Protein AF-A0A0W0ZJA4-F1 (afdb_monomer_lite)

Organism: NCBI:txid947033

Sequence (175 aa):
MKFPNKTAFELRQYFSQLSLAQLTVINISYGPHFERLEERIECCNSNLTDKKARLARLIQERKDAQQTYEAVEIREAEYQKILASVLADSSRTNRFLGRQAMGDSPMVLFKLELAHLDADISIASEDIQEFNATLDALNQKKKGAISEFRILESVRDEKKRYAFEETQTAQSKIS

Radius of gyration: 34.56 Å; chains: 1; bounding box: 64×21×114 Å

Structure (mmCIF, N/CA/C/O backbone):
data_AF-A0A0W0ZJA4-F1
#
_entry.id   AF-A0A0W0ZJA4-F1
#
loop_
_atom_site.group_PDB
_atom_site.id
_atom_site.type_symbol
_atom_site.label_atom_id
_atom_site.label_alt_id
_atom_site.label_comp_id
_atom_site.label_asym_id
_atom_site.label_entity_id
_atom_site.label_seq_id
_atom_site.pdbx_PDB_ins_code
_atom_site.Cartn_x
_atom_site.Cartn_y
_atom_site.Cartn_z
_atom_site.occupancy
_atom_site.B_iso_or_equiv
_atom_site.auth_seq_id
_atom_site.auth_comp_id
_atom_site.auth_asym_id
_atom_site.auth_atom_id
_atom_site.pdbx_PDB_model_num
ATOM 1 N N . MET A 1 1 ? -15.656 0.151 16.209 1.00 79.12 1 MET A N 1
ATOM 2 C CA . MET A 1 1 ? -16.832 0.864 16.727 1.00 79.12 1 MET A CA 1
ATOM 3 C C . MET A 1 1 ? -18.014 0.022 16.335 1.00 79.12 1 MET A C 1
ATOM 5 O O . MET A 1 1 ? -18.136 -0.312 15.157 1.00 79.12 1 MET A O 1
ATOM 9 N N . LYS A 1 2 ? -18.784 -0.417 17.322 1.00 83.88 2 LYS A N 1
ATOM 10 C CA . LYS A 1 2 ? -19.901 -1.338 17.147 1.00 83.88 2 LYS A CA 1
ATOM 11 C C . LYS A 1 2 ? -21.225 -0.590 16.980 1.00 83.88 2 LYS A C 1
ATOM 13 O O . LYS A 1 2 ? -22.112 -1.099 16.304 1.00 83.88 2 LYS A O 1
ATOM 18 N N . PHE A 1 3 ? -21.323 0.631 17.508 1.00 87.00 3 PHE A N 1
ATOM 19 C CA . PHE A 1 3 ? -22.482 1.515 17.400 1.00 87.00 3 PHE A CA 1
ATOM 20 C C . PHE A 1 3 ? -22.081 2.871 16.788 1.00 87.00 3 PHE A C 1
ATOM 22 O O . PHE A 1 3 ? -22.137 3.901 17.457 1.00 87.00 3 PHE A O 1
ATOM 29 N N . PRO A 1 4 ? -21.715 2.905 15.491 1.00 82.81 4 PRO A N 1
ATOM 30 C CA . PRO A 1 4 ? -21.143 4.097 14.855 1.00 82.81 4 PRO A CA 1
ATOM 31 C C . PRO A 1 4 ? -22.078 5.314 14.805 1.00 82.81 4 PRO A C 1
ATOM 33 O O . PRO A 1 4 ? -21.606 6.435 14.670 1.00 82.81 4 PRO A O 1
ATOM 36 N N . ASN A 1 5 ? -23.389 5.100 14.940 1.00 87.38 5 ASN A N 1
ATOM 37 C CA . ASN A 1 5 ? -24.410 6.142 14.813 1.00 87.38 5 ASN A CA 1
ATOM 38 C C . ASN A 1 5 ? -24.946 6.631 16.166 1.00 87.38 5 ASN A C 1
ATOM 40 O O . ASN A 1 5 ? -26.013 7.235 16.206 1.00 87.38 5 ASN A O 1
ATOM 44 N N . LYS A 1 6 ? -24.279 6.306 17.278 1.00 85.75 6 LYS A N 1
ATOM 45 C CA . LYS A 1 6 ? -24.699 6.751 18.608 1.00 85.75 6 LYS A CA 1
ATOM 46 C C . LYS A 1 6 ? -23.588 7.546 19.275 1.00 85.75 6 LYS A C 1
ATOM 48 O O . LYS A 1 6 ? -22.447 7.098 19.371 1.00 85.75 6 LYS A O 1
ATOM 53 N N . THR A 1 7 ? -23.945 8.712 19.786 1.00 90.00 7 THR A N 1
ATOM 54 C CA . THR A 1 7 ? -23.105 9.487 20.695 1.00 90.00 7 THR A CA 1
ATOM 55 C C . THR A 1 7 ? -22.927 8.749 22.023 1.00 90.00 7 THR A C 1
ATOM 57 O O . THR A 1 7 ? -23.689 7.844 22.373 1.00 90.00 7 THR A O 1
ATOM 60 N N . ALA A 1 8 ? -21.934 9.162 22.813 1.00 89.62 8 ALA A N 1
ATOM 61 C CA . ALA A 1 8 ? -21.707 8.596 24.143 1.00 89.62 8 ALA A CA 1
ATOM 62 C C . ALA A 1 8 ? -22.948 8.708 25.054 1.00 89.62 8 ALA A C 1
ATOM 64 O O . ALA A 1 8 ? -23.252 7.780 25.803 1.00 89.62 8 ALA A O 1
ATOM 65 N N . PHE A 1 9 ? -23.688 9.818 24.959 1.00 91.19 9 PHE A N 1
ATOM 66 C CA . PHE A 1 9 ? -24.922 10.033 25.716 1.00 91.19 9 PHE A CA 1
ATOM 67 C C . PHE A 1 9 ? -26.027 9.053 25.297 1.00 91.19 9 PHE A C 1
ATOM 69 O O . PHE A 1 9 ? -26.596 8.364 26.144 1.00 91.19 9 PHE A O 1
ATOM 76 N N . GLU A 1 10 ? -26.278 8.922 23.992 1.00 93.69 10 GLU A N 1
ATOM 77 C CA . GLU A 1 10 ? -27.287 7.999 23.455 1.00 93.69 10 GLU A CA 1
ATOM 78 C C . GLU A 1 10 ? -26.944 6.535 23.746 1.00 93.69 10 GLU A C 1
ATOM 80 O O . GLU A 1 10 ? -27.839 5.726 23.993 1.00 93.69 10 GLU A O 1
ATOM 85 N N . LEU A 1 11 ? -25.655 6.183 23.741 1.00 93.06 11 LEU A N 1
ATOM 86 C CA . LEU A 1 11 ? -25.181 4.859 24.145 1.00 93.06 11 LEU A CA 1
ATOM 87 C C . LEU A 1 11 ? -25.458 4.578 25.611 1.00 93.06 11 LEU A C 1
ATOM 89 O O . LEU A 1 11 ? -25.941 3.497 25.941 1.00 93.06 11 LEU A O 1
ATOM 93 N N . ARG A 1 12 ? -25.182 5.549 26.486 1.00 93.31 12 ARG A N 1
ATOM 94 C CA . ARG A 1 12 ? -25.456 5.407 27.913 1.00 93.31 12 ARG A CA 1
ATOM 95 C C . ARG A 1 12 ? -26.948 5.225 28.161 1.00 93.31 12 ARG A C 1
ATOM 97 O O . ARG A 1 12 ? -27.325 4.280 28.841 1.00 93.31 12 ARG A O 1
ATOM 104 N N . GLN A 1 13 ? -27.790 6.058 27.548 1.00 93.62 13 GLN A N 1
ATOM 105 C CA . GLN A 1 13 ? -29.245 5.933 27.650 1.00 93.62 13 GLN A CA 1
ATOM 106 C C . GLN A 1 13 ? -29.733 4.570 27.142 1.00 93.62 13 GLN A C 1
ATOM 108 O O . GLN A 1 13 ? -30.524 3.911 27.815 1.00 93.62 13 GLN A O 1
ATOM 113 N N . TYR A 1 14 ? -29.225 4.128 25.989 1.00 93.75 14 TYR A N 1
ATOM 114 C CA . TYR A 1 14 ? -29.545 2.823 25.420 1.00 93.75 14 TYR A CA 1
ATOM 115 C C . TYR A 1 14 ? -29.163 1.676 26.365 1.00 93.75 14 TYR A C 1
ATOM 117 O O . TYR A 1 14 ? -30.005 0.840 26.682 1.00 93.75 14 TYR A O 1
ATOM 125 N N . PHE A 1 15 ? -27.929 1.646 26.876 1.00 95.19 15 PHE A N 1
ATOM 126 C CA . PHE A 1 15 ? -27.494 0.598 27.803 1.00 95.19 15 PHE A CA 1
ATOM 127 C C . PHE A 1 15 ? -28.259 0.636 29.132 1.00 95.19 15 PHE A C 1
ATOM 129 O O . PHE A 1 15 ? -28.583 -0.419 29.678 1.00 95.19 15 PHE A O 1
ATOM 136 N N . SER A 1 16 ? -28.619 1.817 29.641 1.00 92.81 16 SER A N 1
ATOM 137 C CA . SER A 1 16 ? -29.391 1.942 30.884 1.00 92.81 16 SER A CA 1
ATOM 138 C C . SER A 1 16 ? -30.795 1.336 30.783 1.00 92.81 16 SER A C 1
ATOM 140 O O . SER A 1 16 ? -31.342 0.900 31.797 1.00 92.81 16 SER A O 1
ATOM 142 N N . GLN A 1 17 ? -31.366 1.238 29.581 1.00 94.12 17 GLN A N 1
ATOM 143 C CA . GLN A 1 17 ? -32.669 0.603 29.347 1.00 94.12 17 GLN A CA 1
ATOM 144 C C . GLN A 1 17 ? -32.601 -0.932 29.311 1.00 94.12 17 GLN A C 1
ATOM 146 O O . GLN A 1 17 ? -33.626 -1.592 29.46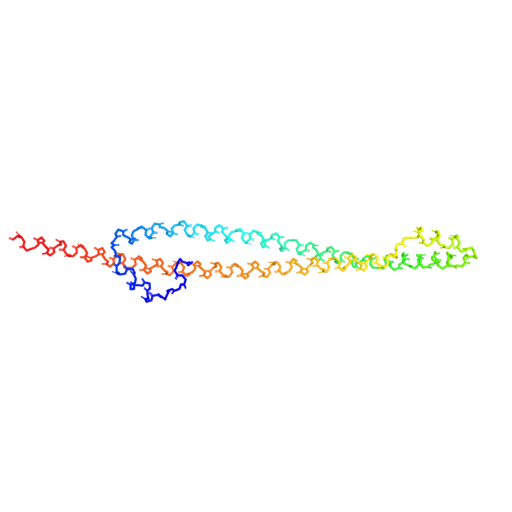2 1.00 94.12 17 GLN A O 1
ATOM 151 N N . LEU A 1 18 ? -31.414 -1.519 29.137 1.00 94.44 18 LEU A N 1
ATOM 152 C CA . LEU A 1 18 ? -31.250 -2.967 28.997 1.00 94.44 18 LEU A CA 1
ATOM 153 C C . LEU A 1 18 ? -31.156 -3.683 30.350 1.00 94.44 18 LEU A C 1
ATOM 155 O O . LEU A 1 18 ? -30.731 -3.117 31.361 1.00 94.44 18 LEU A O 1
ATOM 159 N N . SER A 1 19 ? -31.518 -4.964 30.374 1.00 93.31 19 SER A N 1
ATOM 160 C CA . SER A 1 19 ? -31.312 -5.820 31.545 1.00 93.31 19 SER A CA 1
ATOM 161 C C . SER A 1 19 ? -29.836 -6.194 31.721 1.00 93.31 19 SER A C 1
ATOM 163 O O . SER A 1 19 ? -29.047 -6.173 30.773 1.00 93.31 19 SER A O 1
ATOM 165 N N . LEU A 1 20 ? -29.446 -6.599 32.933 1.00 91.81 20 LEU A N 1
ATOM 166 C CA . LEU A 1 20 ? -28.071 -7.029 33.209 1.00 91.81 20 LEU A CA 1
ATOM 167 C C . LEU A 1 20 ? -27.643 -8.223 32.332 1.00 91.81 20 LEU A C 1
ATOM 169 O O . LEU A 1 20 ? -26.502 -8.279 31.867 1.00 91.81 20 LEU A O 1
ATOM 173 N N . ALA A 1 21 ? -28.567 -9.147 32.056 1.00 92.25 21 ALA A N 1
ATOM 174 C CA . ALA A 1 21 ? -28.336 -10.264 31.146 1.00 92.25 21 ALA A CA 1
ATOM 175 C C . ALA A 1 21 ? -28.044 -9.773 29.717 1.00 92.25 21 ALA A C 1
ATOM 177 O O . ALA A 1 21 ? -27.047 -10.177 29.120 1.00 92.25 21 ALA A O 1
ATOM 178 N N . GLN A 1 22 ? -28.846 -8.836 29.196 1.00 94.31 22 GLN A N 1
ATOM 179 C CA . GLN A 1 22 ? -28.631 -8.243 27.870 1.00 94.31 22 GLN A CA 1
ATOM 180 C C . GLN A 1 22 ? -27.285 -7.507 27.783 1.00 94.31 22 GLN A C 1
ATOM 182 O O . GLN A 1 22 ? -26.545 -7.689 26.816 1.00 94.31 22 GLN A O 1
ATOM 187 N N . LEU A 1 23 ? -26.920 -6.732 28.810 1.00 93.44 23 LEU A N 1
ATOM 188 C CA . LEU A 1 23 ? -25.622 -6.048 28.876 1.00 93.44 23 LEU A CA 1
ATOM 189 C C . LEU A 1 23 ? -24.445 -7.029 28.903 1.00 93.44 23 LEU A C 1
ATOM 191 O O . LEU A 1 23 ? -23.405 -6.759 28.306 1.00 93.44 23 LEU A O 1
ATOM 195 N N . THR A 1 24 ? -24.610 -8.181 29.554 1.00 92.19 24 THR A N 1
ATOM 196 C CA . THR A 1 24 ? -23.588 -9.235 29.605 1.00 92.19 24 THR A CA 1
ATOM 197 C C . THR A 1 24 ? -23.375 -9.870 28.232 1.00 92.19 24 THR A C 1
ATOM 199 O O . THR A 1 24 ? -22.233 -10.010 27.801 1.00 92.19 24 THR A O 1
ATOM 202 N N . VAL A 1 25 ? -24.453 -10.162 27.495 1.00 94.69 25 VAL A N 1
ATOM 203 C CA . VAL A 1 25 ? -24.362 -10.660 26.109 1.00 94.69 25 VAL A CA 1
ATOM 204 C C . VAL A 1 25 ? -23.647 -9.648 25.209 1.00 94.69 25 VAL A C 1
ATOM 206 O O . VAL A 1 25 ? -22.752 -10.016 24.444 1.00 94.69 25 VAL A O 1
ATOM 209 N N . ILE A 1 26 ? -23.985 -8.359 25.327 1.00 93.06 26 ILE A N 1
ATOM 210 C CA . ILE A 1 26 ? -23.301 -7.304 24.570 1.00 93.06 26 ILE A CA 1
ATOM 211 C C . ILE A 1 26 ? -21.816 -7.252 24.949 1.00 93.06 26 ILE A C 1
ATOM 213 O O . ILE A 1 26 ? -20.981 -7.193 24.051 1.00 93.06 26 ILE A O 1
ATOM 217 N N . ASN A 1 27 ? -21.471 -7.328 26.235 1.00 93.25 27 ASN A N 1
ATOM 218 C CA . ASN A 1 27 ? -20.085 -7.284 26.711 1.00 93.25 27 ASN A CA 1
ATOM 219 C C . ASN A 1 27 ? -19.242 -8.429 26.126 1.00 93.25 27 ASN A C 1
ATOM 221 O O . ASN A 1 27 ? -18.197 -8.164 25.538 1.00 93.25 27 ASN A O 1
ATOM 225 N N . ILE A 1 28 ? -19.748 -9.667 26.161 1.00 93.69 28 ILE A N 1
ATOM 226 C CA . ILE A 1 28 ? -19.081 -10.837 25.559 1.00 93.69 28 ILE A CA 1
ATOM 227 C C . ILE A 1 28 ? -18.848 -10.617 24.058 1.00 93.69 28 ILE A C 1
ATOM 229 O O . ILE A 1 28 ? -17.784 -10.917 23.521 1.00 93.69 28 ILE A O 1
ATOM 233 N N . SER A 1 29 ? -19.820 -10.017 23.371 1.00 93.44 29 SER A N 1
ATOM 234 C CA . SER A 1 29 ? -19.745 -9.782 21.928 1.00 93.44 29 SER A CA 1
ATOM 235 C C . SER A 1 29 ? -18.723 -8.713 21.493 1.00 93.44 29 SER A C 1
ATOM 237 O O . SER A 1 29 ? -18.556 -8.504 20.286 1.00 93.44 29 SER A O 1
ATOM 239 N N . TYR A 1 30 ? -18.079 -8.001 22.428 1.00 93.38 30 TYR A N 1
ATOM 240 C CA . TYR A 1 30 ? -16.973 -7.087 22.119 1.00 93.38 30 TYR A CA 1
ATOM 241 C C . TYR A 1 30 ? -15.645 -7.819 21.902 1.00 93.38 30 TYR A C 1
ATOM 243 O O . TYR A 1 30 ? -14.862 -7.338 21.090 1.00 93.38 30 TYR A O 1
ATOM 251 N N . GLY A 1 31 ? -15.415 -8.979 22.532 1.00 94.19 31 GLY A N 1
ATOM 252 C CA . GLY A 1 31 ? -14.182 -9.764 22.350 1.00 94.19 31 GLY A CA 1
ATOM 253 C C . GLY A 1 31 ? -13.902 -10.069 20.872 1.00 94.19 31 GLY A C 1
ATOM 254 O O . GLY A 1 31 ? -12.965 -9.499 20.310 1.00 94.19 31 GLY A O 1
ATOM 255 N N . PRO A 1 32 ? -14.808 -10.786 20.176 1.00 95.69 32 PRO A N 1
ATOM 256 C CA . PRO A 1 32 ? -14.660 -11.060 18.744 1.00 95.69 32 PRO A CA 1
ATOM 257 C C . PRO A 1 32 ? -14.638 -9.805 17.859 1.00 95.69 32 PRO A C 1
ATOM 259 O O . PRO A 1 32 ? -14.184 -9.844 16.719 1.00 95.69 32 PRO A O 1
ATOM 262 N N . HIS A 1 33 ? -15.181 -8.675 18.331 1.00 94.25 33 HIS A N 1
ATOM 263 C CA . HIS A 1 33 ? -15.103 -7.414 17.590 1.00 94.25 33 HIS A CA 1
ATOM 264 C C . HIS A 1 33 ? -13.694 -6.816 17.646 1.00 94.25 33 HIS A C 1
ATOM 266 O O . HIS A 1 33 ? -13.221 -6.315 16.627 1.00 94.25 33 HIS A O 1
ATOM 272 N N . PHE A 1 34 ? -13.045 -6.856 18.812 1.00 95.69 34 PHE A N 1
ATOM 273 C CA . PHE A 1 34 ? -11.673 -6.386 18.975 1.00 95.69 34 PHE A CA 1
ATOM 274 C C . PHE A 1 34 ? -10.680 -7.288 18.248 1.00 95.69 34 PHE A C 1
ATOM 276 O O . PHE A 1 34 ? -9.860 -6.752 17.510 1.00 95.69 34 PHE A O 1
ATOM 283 N N . GLU A 1 35 ? -10.831 -8.611 18.351 1.00 96.69 35 GLU A N 1
ATOM 284 C CA . GLU A 1 35 ? -10.008 -9.587 17.617 1.00 96.69 35 GLU A CA 1
ATOM 285 C C . GLU A 1 35 ? -10.021 -9.296 16.110 1.00 96.69 35 GLU A C 1
ATOM 287 O O . GLU A 1 35 ? -8.981 -9.032 15.516 1.00 96.69 35 GLU A O 1
ATOM 292 N N . ARG A 1 36 ? -11.209 -9.171 15.500 1.00 95.62 36 ARG A N 1
ATOM 293 C CA . ARG A 1 36 ? -11.327 -8.830 14.068 1.00 95.62 36 ARG A CA 1
ATOM 294 C C . ARG A 1 36 ? -10.729 -7.472 13.704 1.00 95.62 36 ARG A C 1
ATOM 296 O O . ARG A 1 36 ? -10.335 -7.260 12.559 1.00 95.62 36 ARG A O 1
ATOM 303 N N . LEU A 1 37 ? -10.763 -6.495 14.612 1.00 95.50 37 LEU A N 1
ATOM 304 C CA . LEU A 1 37 ? -10.133 -5.198 14.357 1.00 95.50 37 LEU A CA 1
ATOM 305 C C . LEU A 1 37 ? -8.611 -5.322 14.388 1.00 95.50 37 LEU A C 1
ATOM 307 O O . LEU A 1 37 ? -7.957 -4.707 13.552 1.00 95.50 37 LEU A O 1
ATOM 311 N N . GLU A 1 38 ? -8.066 -6.105 15.315 1.00 96.44 38 GLU A N 1
ATOM 312 C CA . GLU A 1 38 ? -6.630 -6.359 15.426 1.00 96.44 38 GLU A CA 1
ATOM 313 C C . GLU A 1 38 ? -6.110 -7.152 14.232 1.00 96.44 38 GLU A C 1
ATOM 315 O O . GLU A 1 38 ? -5.208 -6.660 13.561 1.00 96.44 38 GLU A O 1
ATOM 320 N N . GLU A 1 39 ? -6.766 -8.250 13.853 1.00 97.25 39 GLU A N 1
ATOM 321 C CA . GLU A 1 39 ? -6.430 -9.027 12.649 1.00 97.25 39 GLU A CA 1
ATOM 322 C C . GLU A 1 39 ? -6.382 -8.146 11.393 1.00 97.25 39 GLU A C 1
ATOM 324 O O . GLU A 1 39 ? -5.471 -8.233 10.569 1.00 97.25 39 GLU A O 1
ATOM 329 N N . ARG A 1 40 ? -7.356 -7.240 11.239 1.00 96.56 40 ARG A N 1
ATOM 330 C CA . ARG A 1 40 ? -7.390 -6.314 10.099 1.00 96.56 40 ARG A CA 1
ATOM 331 C C . ARG A 1 40 ? -6.267 -5.285 10.144 1.00 96.56 40 ARG A C 1
ATOM 333 O O . ARG A 1 40 ? -5.742 -4.938 9.088 1.00 96.56 40 ARG A O 1
ATOM 340 N N . ILE A 1 41 ? -5.931 -4.771 11.327 1.00 97.00 41 ILE A N 1
ATOM 341 C CA . ILE A 1 41 ? -4.817 -3.833 11.510 1.00 97.00 41 ILE A CA 1
ATOM 342 C C . ILE A 1 41 ? -3.494 -4.533 11.190 1.00 97.00 41 ILE A C 1
ATOM 344 O O . ILE A 1 41 ? -2.684 -3.985 10.446 1.00 97.00 41 ILE A O 1
ATOM 348 N N . GLU A 1 42 ? -3.290 -5.748 11.694 1.00 97.00 42 GLU A N 1
ATOM 349 C CA . GLU A 1 42 ? -2.104 -6.563 11.425 1.00 97.00 42 GLU A CA 1
ATOM 350 C C . GLU A 1 42 ? -1.959 -6.872 9.935 1.00 97.00 42 GLU A C 1
ATOM 352 O O . GLU A 1 42 ? -0.904 -6.615 9.356 1.00 97.00 42 GLU A O 1
ATOM 357 N N . CYS A 1 43 ? -3.037 -7.315 9.283 1.00 96.38 43 CYS A N 1
ATOM 358 C CA . CYS A 1 43 ? -3.053 -7.554 7.842 1.00 96.38 43 CYS A CA 1
ATOM 359 C C . CYS A 1 43 ? -2.698 -6.284 7.047 1.00 96.38 43 CYS A C 1
ATOM 361 O O . CYS A 1 43 ? -1.860 -6.332 6.147 1.00 96.38 43 CYS A O 1
ATOM 363 N N . CYS A 1 44 ? -3.267 -5.126 7.409 1.00 96.56 44 CYS A N 1
ATOM 364 C CA . CYS A 1 44 ? -2.927 -3.856 6.761 1.00 96.56 44 CYS A CA 1
ATOM 365 C C . CYS A 1 44 ? -1.456 -3.473 6.973 1.00 96.56 44 CYS A C 1
ATOM 367 O O . CYS A 1 44 ? -0.812 -3.027 6.029 1.00 96.56 44 CYS A O 1
ATOM 369 N N . ASN A 1 45 ? -0.906 -3.666 8.174 1.00 96.69 45 ASN A N 1
ATOM 370 C CA . ASN A 1 45 ? 0.503 -3.383 8.460 1.00 96.69 45 ASN A CA 1
ATOM 371 C C . ASN A 1 45 ? 1.453 -4.300 7.675 1.00 96.69 45 ASN A C 1
ATOM 373 O O . ASN A 1 45 ? 2.473 -3.829 7.164 1.00 96.69 45 ASN A O 1
ATOM 377 N N . SER A 1 46 ? 1.113 -5.586 7.549 1.00 96.62 46 SER A N 1
ATOM 378 C CA . SER A 1 46 ? 1.876 -6.533 6.731 1.00 96.62 46 SER A CA 1
ATOM 379 C C . SER A 1 46 ? 1.880 -6.094 5.267 1.00 96.62 46 SER A C 1
ATOM 381 O O . SER A 1 46 ? 2.944 -5.873 4.694 1.00 96.62 46 SER A O 1
ATOM 383 N N . ASN A 1 47 ? 0.697 -5.838 4.697 1.00 94.69 47 ASN A N 1
ATOM 384 C CA . ASN A 1 47 ? 0.567 -5.381 3.312 1.00 94.69 47 ASN A CA 1
ATOM 385 C C . ASN A 1 47 ? 1.307 -4.057 3.071 1.00 94.69 47 ASN A C 1
ATOM 387 O O . ASN A 1 47 ? 1.974 -3.890 2.054 1.00 94.69 47 ASN A O 1
ATOM 391 N N . LEU A 1 48 ? 1.232 -3.114 4.013 1.00 96.31 48 LEU A N 1
ATOM 392 C CA . LEU A 1 48 ? 1.948 -1.842 3.934 1.00 96.31 48 LEU A CA 1
ATOM 393 C C . LEU A 1 48 ? 3.470 -2.046 3.912 1.00 96.31 48 LEU A C 1
ATOM 395 O O . LEU A 1 48 ? 4.174 -1.345 3.185 1.00 96.31 48 LEU A O 1
ATOM 399 N N . THR A 1 49 ? 3.978 -3.003 4.689 1.00 97.06 49 THR A N 1
ATOM 400 C CA . THR A 1 49 ? 5.404 -3.358 4.701 1.00 97.06 49 THR A CA 1
ATOM 401 C C . THR A 1 49 ? 5.835 -3.896 3.338 1.00 97.06 49 THR A C 1
ATOM 403 O O . THR A 1 49 ? 6.809 -3.399 2.769 1.00 97.06 49 THR A O 1
ATOM 406 N N . ASP A 1 50 ? 5.058 -4.813 2.762 1.00 95.94 50 ASP A N 1
ATOM 407 C CA . ASP A 1 50 ? 5.338 -5.391 1.444 1.00 95.94 50 ASP A CA 1
ATOM 408 C C . ASP A 1 50 ? 5.290 -4.337 0.332 1.00 95.94 50 ASP A C 1
ATOM 410 O O . ASP A 1 50 ? 6.172 -4.277 -0.529 1.00 95.94 50 ASP A O 1
ATOM 414 N N . LYS A 1 51 ? 4.291 -3.447 0.363 1.00 95.50 51 LYS A N 1
ATOM 415 C CA . LYS A 1 51 ? 4.161 -2.359 -0.617 1.00 95.50 51 LYS A CA 1
ATOM 416 C C . LYS A 1 51 ? 5.313 -1.363 -0.519 1.00 95.50 51 LYS A C 1
ATOM 418 O O . LYS A 1 51 ? 5.842 -0.959 -1.551 1.00 95.50 51 LYS A O 1
ATOM 423 N N . LYS A 1 52 ? 5.762 -1.020 0.694 1.00 97.56 52 LYS A N 1
ATOM 424 C CA . LYS A 1 52 ? 6.950 -0.174 0.905 1.00 97.56 52 LYS A CA 1
ATOM 425 C C . LYS A 1 52 ? 8.223 -0.831 0.374 1.00 97.56 52 LYS A C 1
ATOM 427 O O . LYS A 1 52 ? 9.018 -0.155 -0.276 1.00 97.56 52 LYS A O 1
ATOM 432 N N . ALA A 1 53 ? 8.400 -2.132 0.604 1.00 97.69 53 ALA A N 1
ATOM 433 C CA . ALA A 1 53 ? 9.533 -2.878 0.062 1.00 97.69 53 ALA A CA 1
ATOM 434 C C . ALA A 1 53 ? 9.504 -2.909 -1.476 1.00 97.69 53 ALA A C 1
ATOM 436 O O . ALA A 1 53 ? 10.519 -2.633 -2.118 1.00 97.69 53 ALA A O 1
ATOM 437 N N . ARG A 1 54 ? 8.330 -3.160 -2.076 1.00 97.19 54 ARG A N 1
ATOM 438 C CA . ARG A 1 54 ? 8.137 -3.099 -3.534 1.00 97.19 54 ARG A CA 1
ATOM 439 C C . ARG A 1 54 ? 8.465 -1.712 -4.086 1.00 97.19 54 ARG A C 1
ATOM 441 O O . ARG A 1 54 ? 9.189 -1.625 -5.070 1.00 97.19 54 ARG A O 1
ATOM 448 N N . LEU A 1 55 ? 7.967 -0.648 -3.458 1.00 98.25 55 LEU A N 1
ATOM 449 C CA . LEU A 1 55 ? 8.238 0.726 -3.879 1.00 98.25 55 LEU A CA 1
ATOM 450 C C . LEU A 1 55 ? 9.741 1.036 -3.847 1.00 98.25 55 LEU A C 1
ATOM 452 O O . LEU A 1 55 ? 10.277 1.560 -4.818 1.00 98.25 55 LEU A O 1
ATOM 456 N N . ALA A 1 56 ? 10.433 0.669 -2.766 1.00 98.19 56 ALA A N 1
ATOM 457 C CA . ALA A 1 56 ? 11.878 0.861 -2.659 1.00 98.19 56 ALA A CA 1
ATOM 458 C C . ALA A 1 56 ? 12.637 0.126 -3.776 1.00 98.19 56 ALA A C 1
ATOM 460 O O . ALA A 1 56 ? 13.551 0.693 -4.374 1.00 98.19 56 ALA A O 1
ATOM 461 N N . ARG A 1 57 ? 12.220 -1.107 -4.095 1.00 98.38 57 ARG A N 1
ATOM 462 C CA . ARG A 1 57 ? 12.793 -1.886 -5.197 1.00 98.38 57 ARG A CA 1
ATOM 463 C C . ARG A 1 57 ? 12.575 -1.205 -6.550 1.00 98.38 57 ARG A C 1
ATOM 465 O O . ARG A 1 57 ? 13.541 -1.021 -7.276 1.00 98.38 57 ARG A O 1
ATOM 472 N N . LEU A 1 58 ? 11.350 -0.775 -6.855 1.00 98.31 58 LEU A N 1
ATOM 473 C CA . LEU A 1 58 ? 11.018 -0.092 -8.114 1.00 98.31 58 LEU A CA 1
ATOM 474 C C . LEU A 1 58 ? 11.793 1.223 -8.285 1.00 98.31 58 LEU A C 1
ATOM 476 O O . LEU A 1 58 ? 12.282 1.524 -9.370 1.00 98.31 58 LEU A O 1
ATOM 480 N N . ILE A 1 59 ? 11.950 1.999 -7.208 1.00 98.31 59 ILE A N 1
ATOM 481 C CA . ILE A 1 59 ? 12.759 3.227 -7.222 1.00 98.31 59 ILE A CA 1
ATOM 482 C C . ILE A 1 59 ? 14.221 2.909 -7.555 1.00 98.31 59 ILE A C 1
ATOM 484 O O . ILE A 1 59 ? 14.853 3.650 -8.311 1.00 98.31 59 ILE A O 1
ATOM 488 N N . GLN A 1 60 ? 14.757 1.819 -7.003 1.00 98.12 60 GLN A N 1
ATOM 489 C CA . GLN A 1 60 ? 16.116 1.381 -7.300 1.00 98.12 60 GLN A CA 1
ATOM 490 C C . GLN A 1 60 ? 16.245 0.891 -8.750 1.00 98.12 60 GLN A C 1
ATOM 492 O O . GLN A 1 60 ? 17.130 1.365 -9.452 1.00 98.12 60 GLN A O 1
ATOM 497 N N . GLU A 1 61 ? 15.325 0.048 -9.227 1.00 97.81 61 GLU A N 1
ATOM 498 C CA . GLU A 1 61 ? 15.274 -0.426 -10.622 1.00 97.81 61 GLU A CA 1
ATOM 499 C C . GLU A 1 61 ? 15.229 0.749 -11.611 1.00 97.81 61 GLU A C 1
ATOM 501 O O . GLU A 1 61 ? 15.998 0.795 -12.569 1.00 97.81 61 GLU A O 1
ATOM 506 N N . ARG A 1 62 ? 14.401 1.762 -11.336 1.00 97.81 62 ARG A N 1
ATOM 507 C CA . ARG A 1 62 ? 14.337 2.991 -12.136 1.00 97.81 62 ARG A CA 1
ATOM 508 C C . ARG A 1 62 ? 15.660 3.748 -12.150 1.00 97.81 62 ARG A C 1
ATOM 510 O O . ARG A 1 62 ? 16.085 4.231 -13.199 1.00 97.81 62 ARG A O 1
ATOM 517 N N . LYS A 1 63 ? 16.305 3.887 -10.990 1.00 97.75 63 LYS A N 1
ATOM 518 C CA . LYS A 1 63 ? 17.604 4.559 -10.878 1.00 97.75 63 LYS A CA 1
ATOM 519 C C . LYS A 1 63 ? 18.672 3.815 -11.679 1.00 97.75 63 LYS A C 1
ATOM 521 O O . LYS A 1 63 ? 19.445 4.462 -12.381 1.00 97.75 63 LYS A O 1
ATOM 526 N N . ASP A 1 64 ? 18.689 2.491 -11.592 1.00 96.88 64 ASP A N 1
ATOM 527 C CA . ASP A 1 64 ? 19.633 1.640 -12.313 1.00 96.88 64 ASP A CA 1
ATOM 528 C C . ASP A 1 64 ? 19.394 1.723 -13.825 1.00 96.88 64 ASP A C 1
ATOM 530 O O . ASP A 1 64 ? 20.337 1.954 -14.580 1.00 96.88 64 ASP A O 1
ATOM 534 N N . ALA A 1 65 ? 18.134 1.672 -14.272 1.00 95.44 65 ALA A N 1
ATOM 535 C CA . ALA A 1 65 ? 17.779 1.906 -15.670 1.00 95.44 65 ALA A CA 1
ATOM 536 C C . ALA A 1 65 ? 18.304 3.269 -16.142 1.00 95.44 65 ALA A C 1
ATOM 538 O O . ALA A 1 65 ? 18.994 3.356 -17.158 1.00 95.44 65 ALA A O 1
ATOM 539 N N . GLN A 1 66 ? 18.089 4.331 -15.365 1.00 95.12 66 GLN A N 1
ATOM 540 C CA . GLN A 1 66 ? 18.547 5.675 -15.713 1.00 95.12 66 GLN A CA 1
ATOM 541 C C . GLN A 1 66 ? 20.078 5.798 -15.824 1.00 95.12 66 GLN A C 1
ATOM 543 O O . GLN A 1 66 ? 20.565 6.594 -16.626 1.00 95.12 66 GLN A O 1
ATOM 548 N N . GLN A 1 67 ? 20.849 4.985 -15.095 1.00 96.06 67 GLN A N 1
ATOM 549 C CA . GLN A 1 67 ? 22.312 4.925 -15.237 1.00 96.06 67 GLN A CA 1
ATOM 550 C C . GLN A 1 67 ? 22.763 4.305 -16.566 1.00 96.06 67 GLN A C 1
ATOM 552 O O . GLN A 1 67 ? 23.875 4.568 -17.014 1.00 96.06 67 GLN A O 1
ATOM 557 N N . THR A 1 68 ? 21.909 3.522 -17.230 1.00 95.25 68 THR A N 1
ATOM 558 C CA . THR A 1 68 ? 22.218 2.928 -18.542 1.00 95.25 68 THR A CA 1
ATOM 559 C C . THR A 1 68 ? 21.977 3.875 -19.720 1.00 95.25 68 THR A C 1
ATOM 561 O O . THR A 1 68 ? 22.255 3.504 -20.861 1.00 95.25 68 THR A O 1
ATOM 564 N N . TYR A 1 69 ? 21.491 5.096 -19.465 1.00 96.25 69 TYR A N 1
ATOM 565 C CA . TYR A 1 69 ? 21.091 6.055 -20.496 1.00 96.25 69 TYR A CA 1
ATOM 566 C C . TYR A 1 69 ? 22.186 6.316 -21.540 1.00 96.25 69 TYR A C 1
ATOM 568 O O . TYR A 1 69 ? 21.925 6.221 -22.735 1.00 96.25 69 TYR A O 1
ATOM 576 N N . GLU A 1 70 ? 23.428 6.550 -21.113 1.00 96.94 70 GLU A N 1
ATOM 577 C CA . GLU A 1 70 ? 24.554 6.792 -22.029 1.00 96.94 70 GLU A CA 1
ATOM 578 C C . GLU A 1 70 ? 24.804 5.588 -22.959 1.00 96.94 70 GLU A C 1
ATOM 580 O O . GLU A 1 70 ? 24.976 5.732 -24.169 1.00 96.94 70 GLU A O 1
ATOM 585 N N . ALA A 1 71 ? 24.727 4.366 -22.425 1.00 97.12 71 ALA A N 1
ATOM 586 C CA . ALA A 1 71 ? 24.846 3.149 -23.226 1.00 97.12 71 ALA A CA 1
ATOM 587 C C . ALA A 1 71 ? 23.657 2.958 -24.189 1.00 97.12 71 ALA A C 1
ATOM 589 O O . ALA A 1 71 ? 23.795 2.335 -25.245 1.00 97.12 71 ALA A O 1
ATOM 590 N N . VAL A 1 72 ? 22.470 3.464 -23.843 1.00 97.44 72 VAL A N 1
ATOM 591 C CA . VAL A 1 72 ? 21.315 3.509 -24.753 1.00 97.44 72 VAL A CA 1
ATOM 592 C C . VAL A 1 72 ? 21.539 4.535 -25.861 1.00 97.44 72 VAL A C 1
ATOM 594 O O . VAL A 1 72 ? 21.258 4.218 -27.012 1.00 97.44 72 VAL A O 1
ATOM 597 N N . GLU A 1 73 ? 22.088 5.715 -25.564 1.00 98.00 73 GLU A N 1
ATOM 598 C CA . GLU A 1 73 ? 22.403 6.733 -26.578 1.00 98.00 73 GLU A CA 1
ATOM 599 C C . GLU A 1 73 ? 23.412 6.229 -27.613 1.00 98.00 73 GLU A C 1
ATOM 601 O O . GLU A 1 73 ? 23.225 6.442 -28.812 1.00 98.00 73 GLU A O 1
ATOM 606 N N . ILE A 1 74 ? 24.443 5.500 -27.175 1.00 97.81 74 ILE A N 1
ATOM 607 C CA . ILE A 1 74 ? 25.419 4.883 -28.085 1.00 97.81 74 ILE A CA 1
ATOM 608 C C . ILE A 1 74 ? 24.724 3.887 -29.023 1.00 97.81 74 ILE A C 1
ATOM 610 O O . ILE A 1 74 ? 24.887 3.965 -30.244 1.00 97.81 74 ILE A O 1
ATOM 614 N N . ARG A 1 75 ? 23.894 2.991 -28.473 1.00 97.31 75 ARG A N 1
ATOM 615 C CA . ARG A 1 75 ? 23.127 2.012 -29.264 1.00 97.31 75 ARG A CA 1
ATOM 616 C C . ARG A 1 75 ? 22.119 2.680 -30.196 1.00 97.31 75 ARG A C 1
ATOM 618 O O . ARG A 1 75 ? 21.919 2.216 -31.314 1.00 97.31 75 ARG A O 1
ATOM 625 N N . GLU A 1 76 ? 21.504 3.777 -29.769 1.00 97.88 76 GLU A N 1
ATOM 626 C CA . GLU A 1 76 ? 20.604 4.568 -30.605 1.00 97.88 76 GLU A CA 1
ATOM 627 C C . GLU A 1 76 ? 21.357 5.192 -31.785 1.00 97.88 76 GLU A C 1
ATOM 629 O O . GLU A 1 76 ? 20.879 5.142 -32.916 1.00 97.88 76 GLU A O 1
ATOM 634 N N . ALA A 1 77 ? 22.560 5.727 -31.567 1.00 97.56 77 ALA A N 1
ATOM 635 C CA . ALA A 1 77 ? 23.374 6.270 -32.650 1.00 97.56 77 ALA A CA 1
ATOM 636 C C . ALA A 1 77 ? 23.743 5.195 -33.689 1.00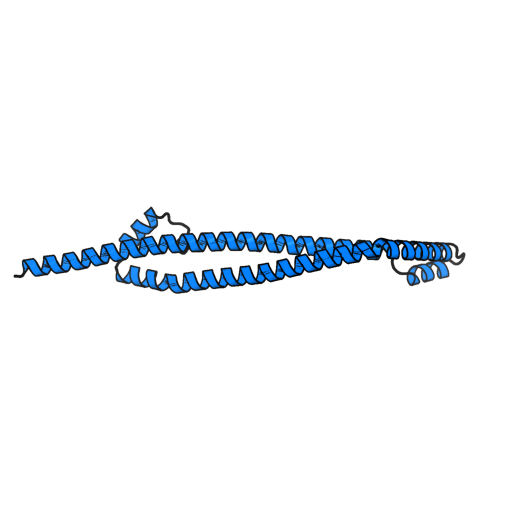 97.56 77 ALA A C 1
ATOM 638 O O . ALA A 1 77 ? 23.731 5.462 -34.893 1.00 97.56 77 ALA A O 1
ATOM 639 N N . GLU A 1 78 ? 24.050 3.973 -33.249 1.00 95.94 78 GLU A N 1
ATOM 640 C CA . GLU A 1 78 ? 24.276 2.825 -34.136 1.00 95.94 78 GLU A CA 1
ATOM 641 C C . GLU A 1 78 ? 23.004 2.427 -34.889 1.00 95.94 78 GLU A C 1
ATOM 643 O O . GLU A 1 78 ? 23.033 2.282 -36.113 1.00 95.94 78 GLU A O 1
ATOM 648 N N . TYR A 1 79 ? 21.875 2.337 -34.185 1.00 96.56 79 TYR A N 1
ATOM 649 C CA . TYR A 1 79 ? 20.567 2.075 -34.777 1.00 96.56 79 TYR A CA 1
ATOM 650 C C . TYR A 1 79 ? 20.234 3.096 -35.874 1.00 96.56 79 TYR A C 1
ATOM 652 O O . TYR A 1 79 ? 19.886 2.712 -36.990 1.00 96.56 79 TYR A O 1
ATOM 660 N N . GLN A 1 80 ? 20.424 4.394 -35.622 1.00 96.75 80 GLN A N 1
ATOM 661 C CA . GLN A 1 80 ? 20.157 5.449 -36.606 1.00 96.75 80 GLN A CA 1
ATOM 662 C C . GLN A 1 80 ? 21.076 5.364 -37.834 1.00 96.75 80 GLN A C 1
ATOM 664 O O . GLN A 1 80 ? 20.627 5.611 -38.956 1.00 96.75 80 GLN A O 1
ATOM 669 N N . LYS A 1 81 ? 22.343 4.958 -37.662 1.00 95.69 81 LYS A N 1
ATOM 670 C CA . LYS A 1 81 ? 23.258 4.707 -38.792 1.00 95.69 81 LYS A CA 1
ATOM 671 C C . LYS A 1 81 ? 22.769 3.553 -39.666 1.00 95.69 81 LYS A C 1
ATOM 673 O O . LYS A 1 81 ? 22.736 3.686 -40.891 1.00 95.69 81 LYS A O 1
ATOM 678 N N . ILE A 1 82 ? 22.371 2.439 -39.051 1.00 93.25 82 ILE A N 1
ATOM 679 C CA . ILE A 1 82 ? 21.845 1.271 -39.771 1.00 93.25 82 ILE A CA 1
ATOM 680 C C . ILE A 1 82 ? 20.539 1.645 -40.478 1.00 93.25 82 ILE A C 1
ATOM 682 O O . ILE A 1 82 ? 20.366 1.330 -41.655 1.00 93.25 82 ILE A O 1
ATOM 686 N N . LEU A 1 83 ? 19.663 2.399 -39.808 1.00 94.12 83 LEU A N 1
ATOM 687 C CA . LEU A 1 83 ? 18.409 2.867 -40.384 1.00 94.12 83 LEU A CA 1
ATOM 688 C C . LEU A 1 83 ? 18.672 3.717 -41.623 1.00 94.12 83 LEU A C 1
ATOM 690 O O . LEU A 1 83 ? 18.115 3.431 -42.678 1.00 94.12 83 LEU A O 1
ATOM 694 N N . ALA A 1 84 ? 19.564 4.705 -41.542 1.00 94.19 84 ALA A N 1
ATOM 695 C CA . ALA A 1 84 ? 19.934 5.525 -42.692 1.00 94.19 84 ALA A CA 1
ATOM 696 C C . ALA A 1 84 ? 20.429 4.675 -43.878 1.00 94.19 84 ALA A C 1
ATOM 698 O O . ALA A 1 84 ? 20.031 4.928 -45.017 1.00 94.19 84 ALA A O 1
ATOM 699 N N . SER A 1 85 ? 21.222 3.629 -43.613 1.00 92.44 85 SER A N 1
ATOM 700 C CA . SER A 1 85 ? 21.673 2.683 -44.641 1.00 92.44 85 SER A CA 1
ATOM 701 C C . SER A 1 85 ? 20.509 1.914 -45.280 1.00 92.44 85 SER A C 1
ATOM 703 O O . SER A 1 85 ? 20.417 1.871 -46.506 1.00 92.44 85 SER A O 1
ATOM 705 N N . VAL A 1 86 ? 19.572 1.390 -44.482 1.00 92.31 86 VAL A N 1
ATOM 706 C CA . VAL A 1 86 ? 18.357 0.712 -44.978 1.00 92.31 86 VAL A CA 1
ATOM 707 C C . VAL A 1 86 ? 17.484 1.658 -45.812 1.00 92.31 86 VAL A C 1
ATOM 709 O O . VAL A 1 86 ? 16.882 1.250 -46.807 1.00 92.31 86 VAL A O 1
ATOM 712 N N . LEU A 1 87 ? 17.399 2.937 -45.434 1.00 90.88 87 LEU A N 1
ATOM 713 C CA . LEU A 1 87 ? 16.591 3.927 -46.153 1.00 90.88 87 LEU A CA 1
ATOM 714 C C . LEU A 1 87 ? 17.194 4.367 -47.483 1.00 90.88 87 LEU A C 1
ATOM 716 O O . LEU A 1 87 ? 16.429 4.735 -48.384 1.00 90.88 87 LEU A O 1
ATOM 720 N N . ALA A 1 88 ? 18.519 4.299 -47.601 1.00 92.19 88 ALA A N 1
ATOM 721 C CA . ALA A 1 88 ? 19.257 4.606 -48.817 1.00 92.19 88 ALA A CA 1
ATOM 722 C C . ALA A 1 88 ? 19.143 3.511 -49.896 1.00 92.19 88 ALA A C 1
ATOM 724 O O . ALA A 1 88 ? 19.498 3.772 -51.046 1.00 92.19 88 ALA A O 1
ATOM 725 N N . ASP A 1 89 ? 18.621 2.318 -49.572 1.00 90.00 89 ASP A N 1
ATOM 726 C CA . ASP A 1 89 ? 18.403 1.255 -50.560 1.00 90.00 89 ASP A CA 1
ATOM 727 C C . ASP A 1 89 ? 17.402 1.710 -51.646 1.00 90.00 89 ASP A C 1
ATOM 729 O O . ASP A 1 89 ? 16.311 2.239 -51.377 1.00 90.00 89 ASP A O 1
ATOM 733 N N . SER A 1 90 ? 17.790 1.523 -52.907 1.00 87.19 90 SER A N 1
ATOM 734 C CA . SER A 1 90 ? 16.992 1.885 -54.078 1.00 87.19 90 SER A CA 1
ATOM 735 C C . SER A 1 90 ? 15.783 0.959 -54.261 1.00 87.19 90 SER A C 1
ATOM 737 O O . SER A 1 90 ? 14.729 1.402 -54.732 1.00 87.19 90 SER A O 1
ATOM 739 N N . SER A 1 91 ? 15.876 -0.295 -53.813 1.00 94.69 91 SER A N 1
ATOM 740 C CA . SER A 1 91 ? 14.794 -1.274 -53.831 1.00 94.69 91 SER A CA 1
ATOM 741 C C . SER A 1 91 ? 13.771 -0.983 -52.734 1.00 94.69 91 SER A C 1
ATOM 743 O O . SER A 1 91 ? 14.051 -0.992 -51.534 1.00 94.69 91 SER A O 1
ATOM 745 N N . ARG A 1 92 ? 12.517 -0.753 -53.141 1.00 90.31 92 ARG A N 1
ATOM 746 C CA . ARG A 1 92 ? 11.397 -0.578 -52.199 1.00 90.31 92 ARG A CA 1
ATOM 747 C C . ARG A 1 92 ? 11.172 -1.821 -51.336 1.00 90.31 92 ARG A C 1
ATOM 749 O O . ARG A 1 92 ? 10.907 -1.671 -50.147 1.00 90.31 92 ARG A O 1
ATOM 756 N N . THR A 1 93 ? 11.316 -3.012 -51.914 1.00 93.19 93 THR A N 1
ATOM 757 C CA . THR A 1 93 ? 11.131 -4.286 -51.207 1.00 93.19 93 THR A CA 1
ATOM 758 C C . THR A 1 93 ? 12.212 -4.496 -50.151 1.00 93.19 93 THR A C 1
ATOM 760 O O . THR A 1 93 ? 11.883 -4.797 -49.007 1.00 93.19 93 THR A O 1
ATOM 763 N N . ASN A 1 94 ? 13.484 -4.257 -50.490 1.00 90.56 94 ASN A N 1
ATOM 764 C CA . ASN A 1 94 ? 14.588 -4.411 -49.537 1.00 90.56 94 ASN A CA 1
ATOM 765 C C . ASN A 1 94 ? 14.472 -3.418 -48.383 1.00 90.56 94 ASN A C 1
ATOM 767 O O . ASN A 1 94 ? 14.653 -3.789 -47.231 1.00 90.56 94 ASN A O 1
ATOM 771 N N . ARG A 1 95 ? 14.091 -2.172 -48.674 1.00 92.25 95 ARG A N 1
ATOM 772 C CA . ARG A 1 95 ? 13.852 -1.158 -47.645 1.00 92.25 95 ARG A CA 1
ATOM 773 C C . ARG A 1 95 ? 12.689 -1.516 -46.719 1.00 92.25 95 ARG A C 1
ATOM 775 O O . ARG A 1 95 ? 12.770 -1.251 -45.523 1.00 92.25 95 ARG A O 1
ATOM 782 N N . PHE A 1 96 ? 11.612 -2.100 -47.248 1.00 90.56 96 PHE A N 1
ATOM 783 C CA . PHE A 1 96 ? 10.488 -2.567 -46.432 1.00 90.56 96 PHE A CA 1
ATOM 784 C C . PHE A 1 96 ? 10.905 -3.717 -45.506 1.00 90.56 96 PHE A C 1
ATOM 786 O O . PHE A 1 96 ? 10.720 -3.618 -44.295 1.00 90.56 96 PHE A O 1
ATOM 793 N N . LEU A 1 97 ? 11.535 -4.761 -46.055 1.00 93.38 97 LEU A N 1
ATOM 794 C CA . LEU A 1 97 ? 12.011 -5.912 -45.279 1.00 93.38 97 LEU A CA 1
ATOM 795 C C . LEU A 1 97 ? 13.095 -5.511 -44.268 1.00 93.38 97 LEU A C 1
ATOM 797 O O . LEU A 1 97 ? 13.066 -5.953 -43.125 1.00 93.38 97 LEU A O 1
ATOM 801 N N . GLY A 1 98 ? 14.009 -4.622 -44.662 1.00 91.00 98 GLY A N 1
ATOM 802 C CA . GLY A 1 98 ? 15.051 -4.083 -43.793 1.00 91.00 98 GLY A CA 1
ATOM 803 C C . GLY A 1 98 ? 14.475 -3.301 -42.615 1.00 91.00 98 GLY A C 1
ATOM 804 O O . GLY A 1 98 ? 14.878 -3.537 -41.482 1.00 91.00 98 GLY A O 1
ATOM 805 N N . ARG A 1 99 ? 13.473 -2.436 -42.843 1.00 89.81 99 ARG A N 1
ATOM 806 C CA . ARG A 1 99 ? 12.768 -1.743 -41.748 1.00 89.81 99 ARG A CA 1
ATOM 807 C C . ARG A 1 99 ? 12.090 -2.725 -40.796 1.00 89.81 99 ARG A C 1
ATOM 809 O O . ARG A 1 99 ? 12.148 -2.518 -39.592 1.00 89.81 99 ARG A O 1
ATOM 816 N N . GLN A 1 100 ? 11.461 -3.774 -41.324 1.00 91.12 100 GLN A N 1
ATOM 817 C CA . GLN A 1 100 ? 10.805 -4.787 -40.498 1.00 91.12 100 GLN A CA 1
ATOM 818 C C . GLN A 1 100 ? 11.815 -5.571 -39.645 1.00 91.12 100 GLN A C 1
ATOM 820 O O . GLN A 1 100 ? 11.537 -5.866 -38.488 1.00 91.12 100 GLN A O 1
ATOM 825 N N . ALA A 1 101 ? 12.988 -5.882 -40.200 1.00 90.88 101 ALA A N 1
ATOM 826 C CA . ALA A 1 101 ? 14.039 -6.627 -39.509 1.00 90.88 101 ALA A CA 1
ATOM 827 C C . ALA A 1 101 ? 14.773 -5.808 -38.433 1.00 90.88 101 ALA A C 1
ATOM 829 O O . ALA A 1 101 ? 15.315 -6.392 -37.499 1.00 90.88 101 ALA A O 1
ATOM 830 N N . MET A 1 102 ? 14.803 -4.477 -38.551 1.00 89.25 102 MET A N 1
ATOM 831 C CA . MET A 1 102 ? 15.498 -3.605 -37.597 1.00 89.25 102 MET A CA 1
ATOM 832 C C . MET A 1 102 ? 14.847 -3.543 -36.210 1.00 89.25 102 MET A C 1
ATOM 834 O O . MET A 1 102 ? 15.548 -3.266 -35.240 1.00 89.25 102 MET A O 1
ATOM 838 N N . GLY A 1 103 ? 13.542 -3.804 -36.110 1.00 89.81 103 GLY A N 1
ATOM 839 C CA . GLY A 1 103 ? 12.810 -3.704 -34.848 1.00 89.81 103 GLY A CA 1
ATOM 840 C C . GLY A 1 103 ? 12.694 -2.269 -34.322 1.00 89.81 103 GLY A C 1
ATOM 841 O O . GLY A 1 103 ? 12.745 -1.305 -35.089 1.00 89.81 103 GLY A O 1
ATOM 842 N N . ASP A 1 104 ? 12.498 -2.145 -33.010 1.00 93.56 104 ASP A N 1
ATOM 843 C CA . ASP A 1 104 ? 12.281 -0.864 -32.338 1.00 93.56 104 ASP A CA 1
ATOM 844 C C . ASP A 1 104 ? 13.590 -0.151 -31.978 1.00 93.56 104 ASP A C 1
ATOM 846 O O . ASP A 1 104 ? 14.621 -0.767 -31.703 1.00 93.56 104 ASP A O 1
ATOM 850 N N . SER A 1 105 ? 13.526 1.182 -31.927 1.00 95.88 105 SER A N 1
ATOM 851 C CA . SER A 1 105 ? 14.645 2.022 -31.494 1.00 95.88 105 SER A CA 1
ATOM 852 C C . SER A 1 105 ? 15.024 1.714 -30.035 1.00 95.88 105 SER A C 1
ATOM 854 O O . SER A 1 105 ? 14.143 1.708 -29.166 1.00 95.88 105 SER A O 1
ATOM 856 N N . PRO A 1 106 ? 16.323 1.535 -29.726 1.00 97.00 106 PRO A N 1
ATOM 857 C CA . PRO A 1 106 ? 16.804 1.403 -28.352 1.00 97.00 106 PRO A CA 1
ATOM 858 C C . PRO A 1 106 ? 16.312 2.523 -27.429 1.00 97.00 106 PRO A C 1
ATOM 860 O O . PRO A 1 106 ? 15.903 2.258 -26.300 1.00 97.00 106 PRO A O 1
ATOM 863 N N . MET A 1 107 ? 16.292 3.768 -27.915 1.00 97.50 107 MET A N 1
ATOM 864 C CA . MET A 1 107 ? 15.791 4.910 -27.149 1.00 97.50 107 MET A CA 1
ATOM 865 C C . MET A 1 107 ? 14.276 4.842 -26.905 1.00 97.50 107 MET A C 1
ATOM 867 O O . MET A 1 107 ? 13.801 5.266 -25.851 1.00 97.50 107 MET A O 1
ATOM 871 N N . VAL A 1 108 ? 13.499 4.316 -27.856 1.00 97.12 108 VAL A N 1
ATOM 872 C CA . VAL A 1 108 ? 12.052 4.102 -27.675 1.00 97.12 108 VAL A CA 1
ATOM 873 C C . VAL A 1 108 ? 11.794 3.042 -26.607 1.00 97.12 108 VAL A C 1
ATOM 875 O O . VAL A 1 108 ? 11.012 3.294 -25.691 1.0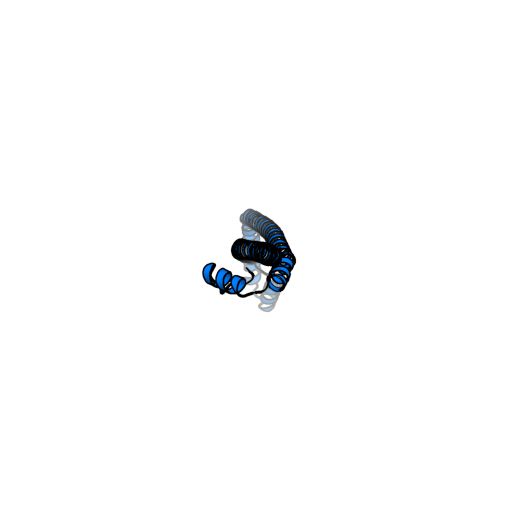0 97.12 108 VAL A O 1
ATOM 878 N N . LEU A 1 109 ? 12.483 1.900 -26.683 1.00 96.81 109 LEU A N 1
ATOM 879 C CA . LEU A 1 109 ? 12.357 0.821 -25.697 1.00 96.81 109 LEU A CA 1
ATOM 880 C C . LEU A 1 109 ? 12.737 1.295 -24.291 1.00 96.81 109 LEU A C 1
ATOM 882 O O . LEU A 1 109 ? 12.003 1.049 -23.339 1.00 96.81 109 LEU A O 1
ATOM 886 N N . PHE A 1 110 ? 13.828 2.050 -24.176 1.00 97.62 110 PHE A N 1
ATOM 887 C CA . PHE A 1 110 ? 14.267 2.632 -22.912 1.00 97.62 110 PHE A CA 1
ATOM 888 C C . PHE A 1 110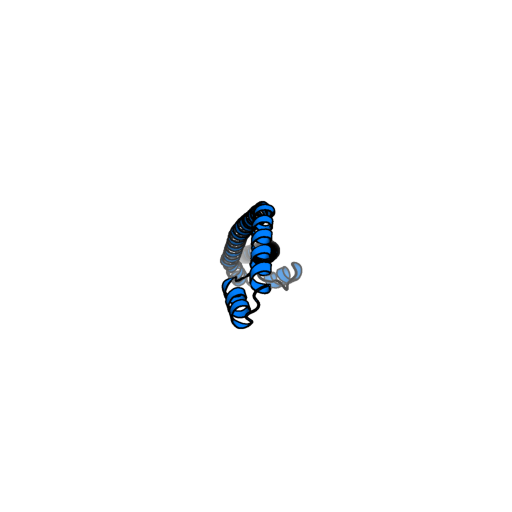 ? 13.234 3.591 -22.302 1.00 97.62 110 PHE A C 1
ATOM 890 O O . PHE A 1 110 ? 12.923 3.517 -21.114 1.00 97.62 110 PHE A O 1
ATOM 897 N N . LYS A 1 111 ? 12.664 4.492 -23.111 1.00 97.06 111 LYS A N 1
ATOM 898 C CA . LYS A 1 111 ? 11.616 5.412 -22.641 1.00 97.06 111 LYS A CA 1
ATOM 899 C C . LYS A 1 111 ? 10.364 4.665 -22.193 1.00 97.06 111 LYS A C 1
ATOM 901 O O . LYS A 1 111 ? 9.745 5.071 -21.214 1.00 97.06 111 LYS A O 1
ATOM 906 N N . LEU A 1 112 ? 9.999 3.598 -22.902 1.00 97.00 112 LEU A N 1
ATOM 907 C CA . LEU A 1 112 ? 8.868 2.751 -22.538 1.00 97.00 112 LEU A CA 1
ATOM 908 C C . LEU A 1 112 ? 9.110 2.046 -21.198 1.00 97.00 112 LEU A C 1
ATOM 910 O O . LEU A 1 112 ? 8.229 2.048 -20.344 1.00 97.00 112 LEU A O 1
ATOM 914 N N . GLU A 1 113 ? 10.308 1.499 -20.992 1.00 96.94 113 GLU A N 1
ATOM 915 C CA . GLU A 1 113 ? 10.709 0.874 -19.729 1.00 96.94 113 GLU A CA 1
ATOM 916 C C . GLU A 1 113 ? 10.627 1.859 -18.556 1.00 96.94 113 GLU A C 1
ATOM 918 O O . GLU A 1 113 ? 9.985 1.562 -17.548 1.00 96.94 113 GLU A O 1
ATOM 923 N N . LEU A 1 114 ? 11.189 3.064 -18.706 1.00 97.62 114 LEU A N 1
ATOM 924 C CA . LEU A 1 114 ? 11.083 4.102 -17.677 1.00 97.62 114 LEU A CA 1
ATOM 925 C C . LEU A 1 114 ? 9.631 4.499 -17.395 1.00 97.62 114 LEU A C 1
ATOM 927 O O . LEU A 1 114 ? 9.263 4.653 -16.234 1.00 97.62 114 LEU A O 1
ATOM 931 N N . ALA A 1 115 ? 8.800 4.634 -18.431 1.00 97.75 115 ALA A N 1
ATOM 932 C CA . ALA A 1 115 ? 7.390 4.972 -18.265 1.00 97.75 115 ALA A CA 1
ATOM 933 C C . ALA A 1 115 ? 6.616 3.877 -17.513 1.00 97.75 115 ALA A C 1
ATOM 935 O O . ALA A 1 115 ? 5.774 4.190 -16.672 1.00 97.75 115 ALA A O 1
ATOM 936 N N . HIS A 1 116 ? 6.910 2.601 -17.777 1.00 97.88 116 HIS A N 1
ATOM 937 C CA . HIS A 1 116 ? 6.326 1.489 -17.026 1.00 97.88 116 HIS A CA 1
ATOM 938 C C . HIS A 1 116 ? 6.765 1.500 -15.560 1.00 97.88 116 HIS A C 1
ATOM 940 O O . HIS A 1 116 ? 5.922 1.356 -14.677 1.00 97.88 116 HIS A O 1
ATOM 946 N N . LEU A 1 117 ? 8.054 1.729 -15.289 1.00 98.06 117 LEU A N 1
ATOM 947 C CA . LEU A 1 117 ? 8.563 1.843 -13.921 1.00 98.06 117 LEU A CA 1
ATOM 948 C C . LEU A 1 117 ? 7.932 3.029 -13.180 1.00 98.06 117 LEU A C 1
ATOM 950 O O . LEU A 1 117 ? 7.534 2.886 -12.027 1.00 98.06 117 LEU A O 1
ATOM 954 N N . ASP A 1 118 ? 7.783 4.179 -13.840 1.00 98.12 118 ASP A N 1
ATOM 955 C CA . ASP A 1 118 ? 7.112 5.356 -13.278 1.00 98.12 118 ASP A CA 1
ATOM 956 C C . ASP A 1 118 ? 5.639 5.072 -12.943 1.00 98.12 118 ASP A C 1
ATOM 958 O O . ASP A 1 118 ? 5.167 5.438 -11.862 1.00 98.12 118 ASP A O 1
ATOM 962 N N . ALA A 1 119 ? 4.922 4.372 -13.826 1.00 98.19 119 ALA A N 1
ATOM 963 C CA . ALA A 1 119 ? 3.543 3.960 -13.575 1.00 98.19 119 ALA A CA 1
ATOM 964 C C . ALA A 1 119 ? 3.446 3.000 -12.377 1.00 98.19 119 ALA A C 1
ATOM 966 O O . ALA A 1 119 ? 2.628 3.208 -11.479 1.00 98.19 119 ALA A O 1
ATOM 967 N N . ASP A 1 120 ? 4.320 1.994 -12.313 1.00 97.81 120 ASP A N 1
ATOM 968 C CA . ASP A 1 120 ? 4.363 1.034 -11.208 1.00 97.81 120 ASP A CA 1
ATOM 969 C C . ASP A 1 120 ? 4.711 1.696 -9.864 1.00 97.81 120 ASP A C 1
ATOM 971 O O . ASP A 1 120 ? 4.145 1.334 -8.827 1.00 97.81 120 ASP A O 1
ATOM 975 N N . ILE A 1 121 ? 5.609 2.688 -9.868 1.00 98.38 121 ILE A N 1
ATOM 976 C CA . ILE A 1 121 ? 5.944 3.508 -8.693 1.00 98.38 121 ILE A CA 1
ATOM 977 C C . ILE A 1 121 ? 4.730 4.317 -8.232 1.00 98.38 121 ILE A C 1
ATOM 979 O O . ILE A 1 121 ? 4.483 4.388 -7.023 1.00 98.38 121 ILE A O 1
ATOM 983 N N . SER A 1 122 ? 3.969 4.906 -9.160 1.00 98.06 122 SER A N 1
ATOM 984 C CA . SER A 1 122 ? 2.744 5.648 -8.832 1.00 98.06 122 SER A CA 1
ATOM 985 C C . SER A 1 122 ? 1.728 4.735 -8.155 1.00 98.06 122 SER A C 1
ATOM 987 O O . SER A 1 122 ? 1.301 5.023 -7.039 1.00 98.06 122 SER A O 1
ATOM 989 N N . ILE A 1 123 ? 1.440 3.577 -8.760 1.00 97.19 123 ILE A N 1
ATOM 990 C CA . ILE A 1 123 ? 0.495 2.588 -8.220 1.00 97.19 123 ILE A CA 1
ATOM 991 C C . ILE A 1 123 ? 0.927 2.127 -6.824 1.00 97.19 123 ILE A C 1
ATOM 993 O O . ILE A 1 123 ? 0.131 2.125 -5.889 1.00 97.19 123 ILE A O 1
ATOM 997 N N . ALA A 1 124 ? 2.201 1.764 -6.645 1.00 97.06 124 ALA A N 1
ATOM 998 C CA . ALA A 1 124 ? 2.700 1.335 -5.339 1.00 97.06 124 ALA A CA 1
ATOM 999 C C . ALA A 1 124 ? 2.607 2.451 -4.282 1.00 97.06 124 ALA A C 1
ATOM 1001 O O . ALA A 1 124 ? 2.378 2.169 -3.105 1.00 97.06 124 ALA A O 1
ATOM 1002 N N . SER A 1 125 ? 2.781 3.710 -4.688 1.00 97.69 125 SER A N 1
ATOM 1003 C CA . SER A 1 125 ? 2.666 4.870 -3.800 1.00 97.69 125 SER A CA 1
ATOM 1004 C C . SER A 1 125 ? 1.215 5.148 -3.402 1.00 97.69 125 SER A C 1
ATOM 1006 O O . SER A 1 125 ? 0.948 5.416 -2.228 1.00 97.69 125 SER A O 1
ATOM 1008 N N . GLU A 1 126 ? 0.283 5.039 -4.348 1.00 97.50 126 GLU A N 1
ATOM 1009 C CA . GLU A 1 126 ? -1.163 5.150 -4.119 1.00 97.50 126 GLU A CA 1
ATOM 1010 C C . GLU A 1 126 ? -1.659 4.053 -3.169 1.00 97.50 126 GLU A C 1
ATOM 1012 O O . GLU A 1 126 ? -2.296 4.363 -2.160 1.00 97.50 126 GLU A O 1
ATOM 1017 N N . ASP A 1 127 ? -1.260 2.797 -3.399 1.00 95.94 127 ASP A N 1
ATOM 1018 C CA . ASP A 1 127 ? -1.568 1.670 -2.510 1.00 95.94 127 ASP A CA 1
ATOM 1019 C C . ASP A 1 127 ? -1.125 1.964 -1.063 1.00 95.94 127 ASP A C 1
ATOM 1021 O O . ASP A 1 127 ? -1.862 1.730 -0.103 1.00 95.94 127 ASP A O 1
ATOM 1025 N N . ILE A 1 128 ? 0.090 2.497 -0.874 1.00 97.94 128 ILE A N 1
ATOM 1026 C CA . ILE A 1 128 ? 0.607 2.850 0.458 1.00 97.94 128 ILE A CA 1
ATOM 1027 C C . ILE A 1 128 ? -0.260 3.929 1.115 1.00 97.94 128 ILE A C 1
ATOM 1029 O O . ILE A 1 128 ? -0.518 3.854 2.320 1.00 97.94 128 ILE A O 1
ATOM 1033 N N . GLN A 1 129 ? -0.702 4.938 0.363 1.00 97.50 129 GLN A N 1
ATOM 1034 C CA . GLN A 1 129 ? -1.593 5.972 0.890 1.00 97.50 129 GLN A CA 1
ATOM 1035 C C . GLN A 1 129 ? -2.944 5.385 1.312 1.00 97.50 129 GLN A C 1
ATOM 1037 O O . GLN A 1 129 ? -3.411 5.681 2.415 1.00 97.50 129 GLN A O 1
ATOM 1042 N N . GLU A 1 130 ? -3.530 4.504 0.501 1.00 96.69 130 GLU A N 1
ATOM 1043 C CA . GLU A 1 130 ? -4.794 3.835 0.819 1.00 96.69 130 GLU A CA 1
ATOM 1044 C C . GLU A 1 130 ? -4.684 2.957 2.076 1.00 96.69 130 GLU A C 1
ATOM 1046 O O . GLU A 1 130 ? -5.550 3.005 2.958 1.00 96.69 130 GLU A O 1
ATOM 1051 N N . PHE A 1 131 ? -3.590 2.202 2.220 1.00 96.06 131 PHE A N 1
ATOM 1052 C CA . PHE A 1 131 ? -3.344 1.405 3.422 1.00 96.06 131 PHE A CA 1
ATOM 1053 C C . PHE A 1 131 ? -3.171 2.272 4.671 1.00 96.06 131 PHE A C 1
ATOM 1055 O O . PHE A 1 131 ? -3.729 1.936 5.717 1.00 96.06 131 PHE A O 1
ATOM 1062 N N . ASN A 1 132 ? -2.459 3.401 4.581 1.00 97.12 132 ASN A N 1
ATOM 1063 C CA . ASN A 1 132 ? -2.343 4.339 5.703 1.00 97.12 132 ASN A CA 1
ATOM 1064 C C . ASN A 1 132 ? -3.714 4.914 6.098 1.00 97.12 132 ASN A C 1
ATOM 1066 O O . ASN A 1 132 ? -4.072 4.886 7.275 1.00 97.12 132 ASN A O 1
ATOM 1070 N N . ALA A 1 133 ? -4.521 5.350 5.126 1.00 97.31 133 ALA A N 1
ATOM 1071 C CA . ALA A 1 133 ? -5.872 5.848 5.386 1.00 97.31 133 ALA A CA 1
ATOM 1072 C C . ALA A 1 133 ? -6.769 4.770 6.024 1.00 97.31 133 ALA A C 1
ATOM 1074 O O . ALA A 1 133 ? -7.531 5.035 6.960 1.00 97.31 133 ALA A O 1
ATOM 1075 N N . THR A 1 134 ? -6.645 3.525 5.560 1.00 96.69 134 THR A N 1
ATOM 1076 C CA . THR A 1 134 ? -7.359 2.377 6.127 1.00 96.69 134 THR A CA 1
ATOM 1077 C C . THR A 1 134 ? -6.929 2.101 7.567 1.00 96.69 134 THR A C 1
ATOM 1079 O O . THR A 1 134 ? -7.787 1.878 8.426 1.00 96.69 134 THR A O 1
ATOM 1082 N N . LEU A 1 135 ? -5.628 2.153 7.862 1.00 97.00 135 LEU A N 1
ATOM 1083 C CA . LEU A 1 135 ? -5.096 2.001 9.218 1.00 97.00 135 LEU A CA 1
ATOM 1084 C C . LEU A 1 135 ? -5.621 3.089 10.153 1.00 97.00 135 LEU A C 1
ATOM 1086 O O . LEU A 1 135 ? -6.070 2.773 11.257 1.00 97.00 135 LEU A O 1
ATOM 1090 N N . ASP A 1 136 ? -5.640 4.345 9.716 1.00 96.88 136 ASP A N 1
ATOM 1091 C CA . ASP A 1 136 ? -6.196 5.449 10.500 1.00 96.88 136 ASP A CA 1
ATOM 1092 C C . ASP A 1 136 ? -7.678 5.225 10.812 1.00 96.88 136 ASP A C 1
ATOM 1094 O O . ASP A 1 136 ? -8.099 5.322 11.971 1.00 96.88 136 ASP A O 1
ATOM 1098 N N . ALA A 1 137 ? -8.466 4.825 9.812 1.00 95.69 137 ALA A N 1
ATOM 1099 C CA . ALA A 1 137 ? -9.876 4.503 9.995 1.00 95.69 137 ALA A CA 1
ATOM 1100 C C . ALA A 1 137 ? -10.088 3.313 10.953 1.00 95.69 137 ALA A C 1
ATOM 1102 O O . ALA A 1 137 ? -10.997 3.335 11.791 1.00 95.69 137 ALA A O 1
ATOM 1103 N N . LEU A 1 138 ? -9.260 2.267 10.867 1.00 96.12 138 LEU A N 1
ATOM 1104 C CA . LEU A 1 138 ? -9.312 1.117 11.776 1.00 96.12 138 LEU A CA 1
ATOM 1105 C C . LEU A 1 138 ? -8.924 1.506 13.206 1.00 96.12 138 LEU A C 1
ATOM 1107 O O . LEU A 1 138 ? -9.612 1.117 14.152 1.00 96.12 138 LEU A O 1
ATOM 1111 N N . ASN A 1 139 ? -7.894 2.332 13.374 1.00 95.06 139 ASN A N 1
ATOM 1112 C CA . ASN A 1 139 ? -7.463 2.845 14.672 1.00 95.06 139 ASN A CA 1
ATOM 1113 C C . ASN A 1 139 ? -8.532 3.732 15.316 1.00 95.06 139 ASN A C 1
ATOM 1115 O O . ASN A 1 139 ? -8.816 3.597 16.509 1.00 95.06 139 ASN A O 1
ATOM 1119 N N . GLN A 1 140 ? -9.186 4.596 14.537 1.00 94.75 140 GLN A N 1
ATOM 1120 C CA . GLN A 1 140 ? -10.339 5.366 15.004 1.00 94.75 140 GLN A CA 1
ATOM 1121 C C . GLN A 1 140 ? -11.494 4.446 15.417 1.00 94.75 140 GLN A C 1
ATOM 1123 O O . GLN A 1 140 ? -12.054 4.608 16.503 1.00 94.75 140 GLN A O 1
ATOM 1128 N N . LYS A 1 141 ? -11.806 3.416 14.618 1.00 94.25 141 LYS A N 1
ATOM 1129 C CA . LYS A 1 141 ? -12.816 2.408 14.976 1.00 94.25 141 LYS A CA 1
ATOM 1130 C C . LYS A 1 141 ? -12.455 1.671 16.265 1.00 94.25 141 LYS A C 1
ATOM 1132 O O . LYS A 1 141 ? -13.361 1.439 17.068 1.00 94.25 141 LYS A O 1
ATOM 1137 N N . LYS A 1 142 ? -11.187 1.313 16.480 1.00 94.62 142 LYS A N 1
ATOM 1138 C CA . LYS A 1 142 ? -10.710 0.667 17.712 1.00 94.62 142 LYS A CA 1
ATOM 1139 C C . LYS A 1 142 ? -10.889 1.590 18.916 1.00 94.62 142 LYS A C 1
ATOM 1141 O O . LYS A 1 142 ? -11.527 1.192 19.886 1.00 94.62 142 LYS A O 1
ATOM 1146 N N . LYS A 1 143 ? -10.438 2.846 18.820 1.00 94.19 143 LYS A N 1
ATOM 1147 C CA . LYS A 1 143 ? -10.634 3.870 19.865 1.00 94.19 143 LYS A CA 1
ATOM 1148 C C . LYS A 1 143 ? -12.114 4.070 20.203 1.00 94.19 143 LYS A C 1
ATOM 1150 O O . LYS A 1 143 ? -12.475 4.076 21.378 1.00 94.19 143 LYS A O 1
ATOM 1155 N N . GLY A 1 144 ? -12.971 4.162 19.185 1.00 93.62 144 GLY A N 1
ATOM 1156 C CA . GLY A 1 144 ? -14.421 4.245 19.356 1.00 93.62 144 GLY A CA 1
ATOM 1157 C C . GLY A 1 144 ? -14.983 3.034 20.101 1.00 93.62 144 GLY A C 1
ATOM 1158 O O . GLY A 1 144 ? -15.658 3.208 21.107 1.00 93.62 144 GLY A O 1
ATOM 1159 N N . ALA A 1 145 ? -14.632 1.814 19.681 1.00 94.00 145 ALA A N 1
ATOM 1160 C CA . ALA A 1 145 ? -15.082 0.588 20.349 1.00 94.00 145 ALA A CA 1
ATOM 1161 C C . ALA A 1 145 ? -14.629 0.493 21.814 1.00 94.00 145 ALA A C 1
ATOM 1163 O O . ALA A 1 145 ? -15.403 0.057 22.660 1.00 94.00 145 ALA A O 1
ATOM 1164 N N . ILE A 1 146 ? -13.408 0.935 22.135 1.00 94.50 146 ILE A N 1
ATOM 1165 C CA . ILE A 1 146 ? -12.921 0.999 23.523 1.00 94.50 146 ILE A CA 1
ATOM 1166 C C . ILE A 1 146 ? -13.773 1.970 24.349 1.00 94.50 146 ILE A C 1
ATOM 1168 O O . ILE A 1 146 ? -14.144 1.658 25.478 1.00 94.50 146 ILE A O 1
ATOM 1172 N N . SER A 1 147 ? -14.098 3.139 23.793 1.00 93.81 147 SER A N 1
ATOM 1173 C CA . SER A 1 147 ? -14.963 4.118 24.461 1.00 93.81 147 SER A CA 1
ATOM 1174 C C . SER A 1 147 ? -16.362 3.549 24.724 1.00 93.81 147 SER A C 1
ATOM 1176 O O . SER A 1 147 ? -16.849 3.599 25.852 1.00 93.81 147 SER A O 1
ATOM 1178 N N . GLU A 1 148 ? -16.978 2.926 23.716 1.00 94.31 148 GLU A N 1
ATOM 1179 C CA . GLU A 1 148 ? -18.288 2.275 23.847 1.00 94.31 148 GLU A CA 1
ATOM 1180 C C . GLU A 1 148 ? -18.276 1.173 24.914 1.00 94.31 148 GLU A C 1
ATOM 1182 O O . GLU A 1 148 ? -19.195 1.082 25.730 1.00 94.31 148 GLU A O 1
ATOM 1187 N N . PHE A 1 149 ? -17.219 0.357 24.932 1.00 94.94 149 PHE A N 1
ATOM 1188 C CA . PHE A 1 149 ? -17.046 -0.712 25.907 1.00 94.94 149 PHE A CA 1
ATOM 1189 C C . PHE A 1 149 ? -16.939 -0.169 27.337 1.00 94.94 149 PHE A C 1
ATOM 1191 O O . PHE A 1 149 ? -17.591 -0.691 28.236 1.00 94.94 149 PHE A O 1
ATOM 1198 N N . ARG A 1 150 ? -16.211 0.934 27.552 1.00 95.00 150 ARG A N 1
ATOM 1199 C CA . ARG A 1 150 ? -16.135 1.593 28.869 1.00 95.00 150 ARG A CA 1
ATOM 1200 C C . ARG A 1 150 ? -17.494 2.102 29.350 1.00 95.00 150 ARG A C 1
ATOM 1202 O O . ARG A 1 150 ? -17.816 1.954 30.526 1.00 95.00 150 ARG A O 1
ATOM 1209 N N . ILE A 1 151 ? -18.302 2.675 28.455 1.00 95.06 151 ILE A N 1
ATOM 1210 C CA . ILE A 1 151 ? -19.667 3.115 28.793 1.00 95.06 151 ILE A CA 1
ATOM 1211 C C . ILE A 1 151 ? -20.518 1.906 29.194 1.00 95.06 151 ILE A C 1
ATOM 1213 O O . ILE A 1 151 ? -21.224 1.957 30.200 1.00 95.06 151 ILE A O 1
ATOM 1217 N N . LEU A 1 152 ? -20.430 0.812 28.432 1.00 94.88 152 LEU A N 1
ATOM 1218 C CA . LEU A 1 152 ? -21.134 -0.431 28.736 1.00 94.88 152 LEU A CA 1
ATOM 1219 C C . LEU A 1 152 ? -20.761 -0.974 30.119 1.00 94.88 152 LEU A C 1
ATOM 1221 O O . LEU A 1 152 ? -21.653 -1.339 30.884 1.00 94.88 152 LEU A O 1
ATOM 1225 N N . GLU A 1 153 ? -19.467 -1.038 30.439 1.00 93.56 153 GLU A N 1
ATOM 1226 C CA . GLU A 1 153 ? -19.004 -1.527 31.739 1.00 93.56 153 GLU A CA 1
ATOM 1227 C C . GLU A 1 153 ? -19.482 -0.640 32.887 1.00 93.56 153 GLU A C 1
ATOM 1229 O O . GLU A 1 153 ? -20.047 -1.166 33.843 1.00 93.56 153 GLU A O 1
ATOM 1234 N N . SER A 1 154 ? -19.385 0.687 32.745 1.00 94.75 154 SER A N 1
ATOM 1235 C CA . SER A 1 154 ? -19.903 1.636 33.740 1.00 94.75 154 SER A CA 1
ATOM 1236 C C . SER A 1 154 ? -21.388 1.406 34.027 1.00 94.75 154 SER A C 1
ATOM 1238 O O . SER A 1 154 ? -21.781 1.284 35.183 1.00 94.75 154 SER A O 1
ATOM 1240 N N . VAL A 1 155 ? -22.224 1.297 32.988 1.00 93.50 155 VAL A N 1
ATOM 1241 C CA . VAL A 1 155 ? -23.673 1.082 33.157 1.00 93.50 155 VAL A CA 1
ATOM 1242 C C . VAL A 1 155 ? -23.974 -0.297 33.750 1.00 93.50 155 VAL A C 1
ATOM 1244 O O . VAL A 1 155 ? -24.884 -0.450 34.569 1.00 93.50 155 VAL A O 1
ATOM 1247 N N . ARG A 1 156 ? -23.215 -1.325 33.354 1.00 91.62 156 ARG A N 1
ATOM 1248 C CA . ARG A 1 156 ? -23.358 -2.677 33.906 1.00 91.62 156 ARG A CA 1
ATOM 1249 C C . ARG A 1 156 ? -23.045 -2.689 35.402 1.00 91.62 156 ARG A C 1
ATOM 1251 O O . ARG A 1 156 ? -23.780 -3.321 36.159 1.00 91.62 156 ARG A O 1
ATOM 1258 N N . ASP A 1 157 ? -21.986 -2.008 35.819 1.00 92.75 157 ASP A N 1
ATOM 1259 C CA . ASP A 1 157 ? -21.564 -1.961 37.217 1.00 92.75 157 ASP A CA 1
ATOM 1260 C C . ASP A 1 157 ? -22.517 -1.115 38.074 1.00 92.75 157 ASP A C 1
ATOM 1262 O O . ASP A 1 157 ? -22.866 -1.535 39.179 1.00 92.75 157 ASP A O 1
ATOM 1266 N N . GLU A 1 158 ? -23.039 -0.004 37.539 1.00 91.81 158 GLU A N 1
ATOM 1267 C CA . GLU A 1 158 ? -24.140 0.760 38.150 1.00 91.81 158 GLU A CA 1
ATOM 1268 C C . GLU A 1 158 ? -25.360 -0.147 38.407 1.00 91.81 158 GLU A C 1
ATOM 1270 O O . GLU A 1 158 ? -25.850 -0.230 39.532 1.00 91.81 158 GLU A O 1
ATOM 1275 N N . LYS A 1 159 ? -25.810 -0.919 37.407 1.00 90.88 159 LYS A N 1
ATOM 1276 C CA . LYS A 1 159 ? -26.954 -1.838 37.569 1.00 90.88 159 LYS A CA 1
ATOM 1277 C C . LYS A 1 159 ? -26.701 -2.972 38.559 1.00 90.88 159 LYS A C 1
ATOM 1279 O O . LYS A 1 159 ? -27.621 -3.350 39.281 1.00 90.88 159 LYS A O 1
ATOM 1284 N N . LYS A 1 160 ? -25.485 -3.526 38.607 1.00 90.19 160 LYS A N 1
ATOM 1285 C CA . LYS A 1 160 ? -25.128 -4.546 39.610 1.00 90.19 160 LYS A CA 1
ATOM 1286 C C . LYS A 1 160 ? -25.241 -3.994 41.028 1.00 90.19 160 LYS A C 1
ATOM 1288 O O . LYS A 1 160 ? -25.736 -4.700 41.9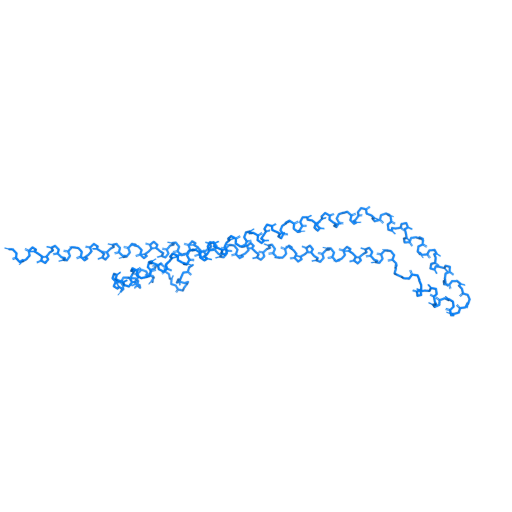01 1.00 90.19 160 LYS A O 1
ATOM 1293 N N . ARG A 1 161 ? -24.801 -2.750 41.246 1.00 88.94 161 ARG A N 1
ATOM 1294 C CA . ARG A 1 161 ? -24.906 -2.077 42.547 1.00 88.94 161 ARG A CA 1
ATOM 1295 C C . ARG A 1 161 ? -26.358 -1.884 42.969 1.00 88.94 161 ARG A C 1
ATOM 1297 O O . ARG A 1 161 ? -26.713 -2.329 44.052 1.00 88.94 161 ARG A O 1
ATOM 1304 N N . TYR A 1 162 ? -27.203 -1.347 42.088 1.00 85.25 162 TYR A N 1
ATOM 1305 C CA . TYR A 1 162 ? -28.630 -1.176 42.389 1.00 85.25 162 TYR A CA 1
ATOM 1306 C C . TYR A 1 162 ? -29.333 -2.501 42.706 1.00 85.25 162 TYR A C 1
ATOM 1308 O O . TYR A 1 162 ? -30.054 -2.589 43.695 1.00 85.25 162 TYR A O 1
ATOM 1316 N N . ALA A 1 163 ? -29.071 -3.556 41.927 1.00 78.56 163 ALA A N 1
ATOM 1317 C CA . ALA A 1 163 ? -29.652 -4.873 42.186 1.00 78.56 163 ALA A CA 1
ATOM 1318 C C . ALA A 1 163 ? -29.228 -5.446 43.552 1.00 78.56 163 ALA A C 1
ATOM 1320 O O . ALA A 1 163 ? -30.024 -6.097 44.222 1.00 78.56 163 ALA A O 1
ATOM 1321 N N . PHE A 1 164 ? -27.986 -5.188 43.976 1.00 74.31 164 PHE A N 1
ATOM 1322 C CA . PHE A 1 164 ? -27.468 -5.620 45.274 1.00 74.31 164 PHE A CA 1
ATOM 1323 C C . PHE A 1 164 ? -28.084 -4.827 46.443 1.00 74.31 164 PHE A C 1
ATOM 1325 O O . PHE A 1 164 ? -28.472 -5.415 47.456 1.00 74.31 164 PHE A O 1
ATOM 1332 N N . GLU A 1 165 ? -28.240 -3.511 46.290 1.00 73.19 165 GLU A N 1
ATOM 1333 C CA . GLU A 1 165 ? -28.861 -2.616 47.280 1.00 73.19 165 GLU A CA 1
ATOM 1334 C C . GLU A 1 165 ? -30.367 -2.896 47.471 1.00 73.19 165 GLU A C 1
ATOM 1336 O O . GLU A 1 165 ? -30.863 -2.890 48.604 1.00 73.19 165 GLU A O 1
ATOM 1341 N N . GLU A 1 166 ? -31.095 -3.230 46.398 1.00 67.00 166 GLU A N 1
ATOM 1342 C CA . GLU A 1 166 ? -32.505 -3.654 46.463 1.00 67.00 166 GLU A CA 1
ATOM 1343 C C . GLU A 1 166 ? -32.677 -4.975 47.229 1.00 67.00 166 GLU A C 1
ATOM 1345 O O . GLU A 1 166 ? -33.583 -5.106 48.055 1.00 67.00 166 GLU A O 1
ATOM 1350 N N . THR A 1 167 ? -31.779 -5.947 47.035 1.00 63.97 167 THR A N 1
ATOM 1351 C CA . THR A 1 167 ? -31.820 -7.202 47.805 1.00 63.97 167 THR A CA 1
ATOM 1352 C C . THR A 1 167 ? -31.538 -7.008 49.297 1.00 63.97 167 THR A C 1
ATOM 1354 O O . THR A 1 167 ? -32.168 -7.672 50.120 1.00 63.97 167 THR A O 1
ATOM 1357 N N . GLN A 1 168 ? -30.653 -6.080 49.674 1.00 60.88 168 GLN A N 1
ATOM 1358 C CA . GLN A 1 168 ? -30.356 -5.797 51.086 1.00 60.88 168 GLN A CA 1
ATOM 1359 C C . GLN A 1 168 ? -31.499 -5.053 51.791 1.00 60.88 168 GLN A C 1
ATOM 1361 O O . GLN A 1 168 ? -31.852 -5.373 52.927 1.00 60.88 168 GLN A O 1
ATOM 1366 N N . THR A 1 169 ? -32.128 -4.093 51.112 1.00 60.78 169 THR A N 1
ATOM 1367 C CA . THR A 1 169 ? -33.282 -3.357 51.657 1.00 60.78 169 THR A CA 1
ATOM 1368 C C . THR A 1 169 ? -34.548 -4.213 51.742 1.00 60.78 169 THR A C 1
ATOM 1370 O O . THR A 1 169 ? -35.352 -4.013 52.654 1.00 60.78 169 THR A O 1
ATOM 1373 N N . ALA A 1 170 ? -34.718 -5.201 50.858 1.00 58.41 170 ALA A N 1
ATOM 1374 C CA . ALA A 1 170 ? -35.804 -6.178 50.949 1.00 58.41 170 ALA A CA 1
ATOM 1375 C C . ALA A 1 170 ? -35.637 -7.146 52.136 1.00 58.41 170 ALA A C 1
ATOM 1377 O O . ALA A 1 170 ? -36.615 -7.442 52.819 1.00 58.41 170 ALA A O 1
ATOM 1378 N N . GLN A 1 171 ? -34.412 -7.595 52.435 1.00 53.59 171 GLN A N 1
ATOM 1379 C CA . GLN A 1 171 ? -34.138 -8.465 53.590 1.00 53.59 171 GLN A CA 1
ATOM 1380 C C . GLN A 1 171 ? -34.291 -7.734 54.936 1.00 53.59 171 GLN A C 1
ATOM 1382 O O . GLN A 1 171 ? -34.797 -8.313 55.895 1.00 53.59 171 GLN A O 1
ATOM 1387 N N . SER A 1 172 ? -33.951 -6.442 54.993 1.00 52.03 172 SER A N 1
ATOM 1388 C CA . SER A 1 172 ? -34.102 -5.600 56.191 1.00 52.03 172 SER A CA 1
ATOM 1389 C C . SER A 1 172 ? -35.556 -5.343 56.616 1.00 52.03 172 SER A C 1
ATOM 1391 O O . SER A 1 172 ? -35.77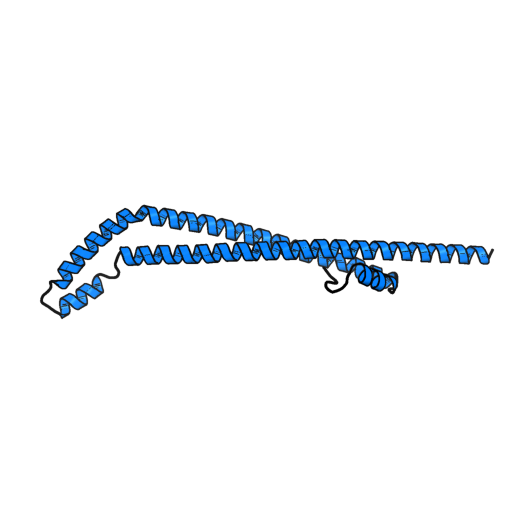0 -4.934 57.752 1.00 52.03 172 SER A O 1
ATOM 1393 N N . LYS A 1 173 ? -36.547 -5.525 55.733 1.00 51.94 173 LYS A N 1
ATOM 1394 C CA . LYS A 1 173 ? -37.972 -5.277 56.034 1.00 51.94 173 LYS A CA 1
ATOM 1395 C C . LYS A 1 173 ? -38.741 -6.526 56.481 1.00 51.94 173 LYS A C 1
ATOM 1397 O O . LYS A 1 173 ? -39.924 -6.421 56.786 1.00 51.94 173 LYS A O 1
ATOM 1402 N N . ILE A 1 174 ? -38.095 -7.692 56.461 1.00 54.12 174 ILE A N 1
ATOM 1403 C CA . ILE A 1 174 ? -38.698 -8.993 56.805 1.00 54.12 174 ILE A CA 1
ATOM 1404 C C . ILE A 1 174 ? -38.160 -9.518 58.156 1.00 54.12 174 ILE A C 1
ATOM 1406 O O . ILE A 1 174 ? -38.652 -10.522 58.662 1.00 54.12 174 ILE A O 1
ATOM 1410 N N . SER A 1 175 ? -37.180 -8.832 58.758 1.00 45.53 175 SER A N 1
ATOM 1411 C CA . SER A 1 175 ? -36.703 -9.087 60.133 1.00 45.53 175 SER A CA 1
ATOM 1412 C C . SER A 1 175 ? -37.399 -8.168 61.129 1.00 45.53 175 SER A C 1
ATOM 1414 O O . SER A 1 175 ? -37.650 -8.632 62.261 1.00 45.53 175 SER A O 1
#

Secondary structure (DSSP, 8-state):
---TT--HHHHHHHHHHS-HHHHHHHHHTTHHHHHHHHHHHHHHHHHHHHHHHHHHHHHHHHHHHHHTHHHHHHHHHHHHHHHHHHHH-S-HHHHHHHHHHH-S-HHHHHHHHHHHHHHHHHHHHHHHHHHHHHHHHHHHHHHHHHHHHHHHHHHHHHHHHHHHHHHHHHHTT--

Foldseek 3Di:
DVCPPDDLVRLLVVLLPDDLVVLVVVLVVLVVVLVVLVVLLVVLVVVLVVLVVVLVVLVVVLVVLVVCVVVLVVQLVVLVVQLVVLVPDPDPVSSVVSVVVSDDRSVVVSVVVNVVSVVSSVVSVVSNVVSVVVSVVSVVVSVVSVSSSVSSVVSSVVNVVVVVVVVVVVVVVVD

pLDDT: mean 92.09, std 9.7, range [45.53, 98.38]